Protein AF-A0A150WTY0-F1 (afdb_monomer)

pLDDT: mean 83.08, std 14.2, range [38.72, 96.69]

Foldseek 3Di:
DLVLVLQLCLFAPCWDWDDDQFKIWIAHNVRATAWIWGQDPVRDIDTCCVVVVHPYTDDSAAFAPLSRQWDQDPVPRDIDGDPCNVRSPVVQVVQADPVRGGDHPVVVVVQVWDADPVRHTDDDDDGPPPPDPDDDDDDDDDD

Radius of gyration: 20.85 Å; Cα contacts (8 Å, |Δi|>4): 229; chains: 1; bounding box: 85×34×40 Å

Mean predicted aligned error: 9.66 Å

Sequence (143 aa):
MKSWIVHYKNKFPGCTVNATENSLDVFGADGSHLVSLVKNGAGQWVDRSEEMGCAKKHCTAPIPRDARVHKLCKVTGNIIPDEEAGERVKARRAVMNSAGEVRTIAEMQAQGHEFDAKGGLIKKTQTPQVSAPQTPQTPQVIS

Nearest PDB structures (folds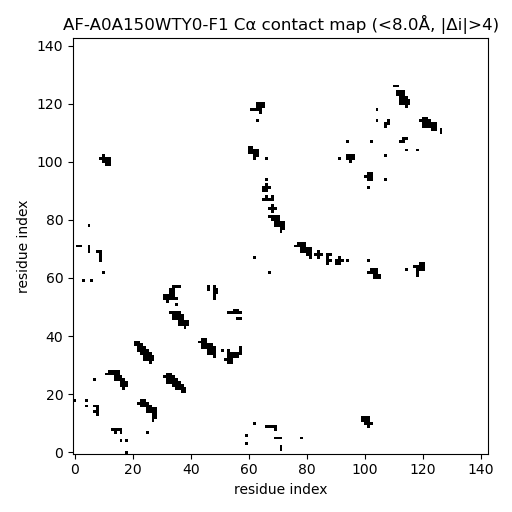eek):
  8owu-assembly1_B  TM=6.904E-01  e=4.319E-01  Bacillus cereus BAG3X2-1
  8owu-assembly1_C  TM=6.561E-01  e=9.071E-01  Bacillus cereus BAG3X2-1
  1ly7-assembly1_A  TM=6.011E-01  e=3.536E+00  Homo sapiens
  7nic-assembly1_A  TM=4.915E-01  e=2.595E+00  Mus musculus
  6gkh-assembly1_A  TM=4.936E-01  e=2.937E+00  Mus musculus

Organism: Bdellovibrio bacteriovorus (NCBI:txid959)

Structure (mmCIF, N/CA/C/O backbone):
data_AF-A0A150WTY0-F1
#
_entry.id   AF-A0A150WTY0-F1
#
loop_
_atom_site.group_PDB
_atom_site.id
_atom_site.type_symbol
_atom_site.label_atom_id
_atom_site.label_alt_id
_atom_site.label_comp_id
_atom_site.label_asym_id
_atom_site.label_entity_id
_atom_site.label_seq_id
_atom_site.pdbx_PDB_ins_code
_atom_site.Cartn_x
_atom_site.Cartn_y
_atom_site.Cartn_z
_atom_site.occupancy
_atom_site.B_iso_or_equiv
_atom_site.auth_seq_id
_atom_site.auth_comp_id
_atom_site.auth_asym_id
_atom_site.auth_atom_id
_atom_site.pdbx_PDB_model_num
ATOM 1 N N . MET A 1 1 ? 9.064 4.567 -5.498 1.00 84.12 1 MET A N 1
ATOM 2 C CA . MET A 1 1 ? 9.014 3.180 -4.979 1.00 84.12 1 MET A CA 1
ATOM 3 C C . MET A 1 1 ? 8.659 3.119 -3.493 1.00 84.12 1 MET A C 1
ATOM 5 O O . MET A 1 1 ? 7.560 2.686 -3.188 1.00 84.12 1 MET A O 1
ATOM 9 N N . LYS A 1 2 ? 9.507 3.590 -2.561 1.00 86.56 2 LYS A N 1
ATOM 10 C CA . LYS A 1 2 ? 9.245 3.475 -1.105 1.00 86.56 2 LYS A CA 1
ATOM 11 C C . LYS A 1 2 ? 7.910 4.084 -0.646 1.00 86.56 2 LYS A C 1
ATOM 13 O O . LYS A 1 2 ? 7.244 3.515 0.209 1.00 86.56 2 LYS A O 1
ATOM 18 N N . SER A 1 3 ? 7.487 5.193 -1.254 1.00 88.25 3 SER A N 1
ATOM 19 C CA . SER A 1 3 ? 6.166 5.796 -1.026 1.00 88.25 3 SER A CA 1
ATOM 20 C C . SER A 1 3 ? 5.005 4.858 -1.378 1.00 88.25 3 SER A C 1
ATOM 22 O O . SER A 1 3 ? 4.039 4.782 -0.624 1.00 88.25 3 SER A O 1
ATOM 24 N N . TRP A 1 4 ? 5.110 4.102 -2.475 1.00 92.06 4 TRP A N 1
ATOM 25 C CA . TRP A 1 4 ? 4.115 3.098 -2.863 1.00 92.06 4 TRP A CA 1
ATOM 26 C C . TRP A 1 4 ? 4.107 1.915 -1.899 1.00 92.06 4 TRP A C 1
ATOM 28 O O . TRP A 1 4 ? 3.040 1.476 -1.492 1.00 92.06 4 TRP A O 1
ATOM 38 N N . ILE A 1 5 ? 5.279 1.460 -1.448 1.00 92.19 5 ILE A N 1
ATOM 39 C CA . ILE A 1 5 ? 5.381 0.392 -0.442 1.00 92.19 5 ILE A CA 1
ATOM 40 C C . ILE A 1 5 ? 4.665 0.803 0.854 1.00 92.19 5 ILE A C 1
ATOM 42 O O . ILE A 1 5 ? 3.861 0.041 1.388 1.00 92.19 5 ILE A O 1
ATOM 46 N N . VAL A 1 6 ? 4.908 2.026 1.342 1.00 92.94 6 VAL A N 1
ATOM 47 C CA . VAL A 1 6 ? 4.209 2.571 2.519 1.00 92.94 6 VAL A CA 1
ATOM 48 C C . VAL A 1 6 ? 2.706 2.666 2.274 1.00 92.94 6 VAL A C 1
ATOM 50 O O . VAL A 1 6 ? 1.920 2.349 3.165 1.00 92.94 6 VAL A O 1
ATOM 53 N N . HIS A 1 7 ? 2.294 3.093 1.080 1.00 93.81 7 HIS A N 1
ATOM 54 C CA . HIS A 1 7 ? 0.884 3.153 0.720 1.00 93.81 7 HIS A CA 1
ATOM 55 C C . HIS A 1 7 ? 0.230 1.769 0.804 1.00 93.81 7 HIS A C 1
ATOM 57 O O . HIS A 1 7 ? -0.757 1.620 1.519 1.00 93.81 7 HIS A O 1
ATOM 63 N N . TYR A 1 8 ? 0.812 0.745 0.176 1.00 94.19 8 TYR A N 1
ATOM 64 C CA . TYR A 1 8 ? 0.271 -0.614 0.209 1.00 94.19 8 TYR A CA 1
ATOM 65 C C . TYR A 1 8 ? 0.254 -1.215 1.609 1.00 94.19 8 TYR A C 1
ATOM 67 O O . TYR A 1 8 ? -0.772 -1.749 2.007 1.00 94.19 8 TYR A O 1
ATOM 75 N N . LYS A 1 9 ? 1.310 -1.024 2.411 1.00 92.50 9 LYS A N 1
ATOM 76 C CA . LYS A 1 9 ? 1.330 -1.471 3.817 1.00 92.50 9 LYS A CA 1
ATOM 77 C C . LYS A 1 9 ? 0.261 -0.815 4.692 1.00 92.50 9 LYS A C 1
ATOM 79 O O . LYS A 1 9 ? -0.086 -1.346 5.746 1.00 92.50 9 LYS A O 1
ATOM 84 N N . ASN A 1 10 ? -0.233 0.356 4.298 1.00 93.06 10 ASN A N 1
ATOM 85 C CA . ASN A 1 10 ? -1.350 1.008 4.971 1.00 93.06 10 ASN A CA 1
ATOM 86 C C . ASN A 1 10 ? -2.703 0.591 4.388 1.00 93.06 10 ASN A C 1
ATOM 88 O O . ASN A 1 10 ? -3.638 0.388 5.156 1.00 93.06 10 ASN A O 1
ATOM 92 N N . LYS A 1 11 ? -2.804 0.449 3.062 1.00 92.75 11 LYS A N 1
ATOM 93 C CA . LYS A 1 11 ? -4.036 0.079 2.358 1.00 92.75 11 LYS A CA 1
ATOM 94 C C . LYS A 1 11 ? -4.431 -1.380 2.580 1.00 92.75 11 LYS A C 1
ATOM 96 O O . LYS A 1 11 ? -5.611 -1.663 2.749 1.00 92.75 11 LYS A O 1
ATOM 101 N N . PHE A 1 12 ? -3.449 -2.275 2.629 1.00 93.38 12 PHE A N 1
ATOM 102 C CA . PHE A 1 12 ? -3.605 -3.716 2.809 1.00 93.38 12 PHE A CA 1
ATOM 103 C C . PHE A 1 12 ? -2.877 -4.150 4.090 1.00 93.38 12 PHE A C 1
ATOM 105 O O . PHE A 1 12 ? -1.682 -4.454 4.078 1.00 93.38 12 PHE A O 1
ATOM 112 N N . PRO A 1 13 ? -3.544 -4.113 5.251 1.00 91.50 13 PRO A N 1
ATOM 113 C CA . PRO A 1 13 ? -2.894 -4.425 6.517 1.00 91.50 13 PRO A CA 1
ATOM 114 C C . PRO A 1 13 ? -2.434 -5.880 6.586 1.00 91.50 13 PRO A C 1
ATOM 116 O O . PRO A 1 13 ? -3.179 -6.796 6.262 1.00 91.50 13 PRO A O 1
ATOM 119 N N . GLY A 1 14 ? -1.186 -6.077 7.014 1.00 89.62 14 GLY A N 1
ATOM 120 C CA . GLY A 1 14 ? -0.548 -7.395 7.023 1.00 89.62 14 GLY A CA 1
ATOM 121 C C . GLY A 1 14 ? 0.026 -7.825 5.671 1.00 89.62 14 GLY A C 1
ATOM 122 O O . GLY A 1 14 ? 0.560 -8.924 5.583 1.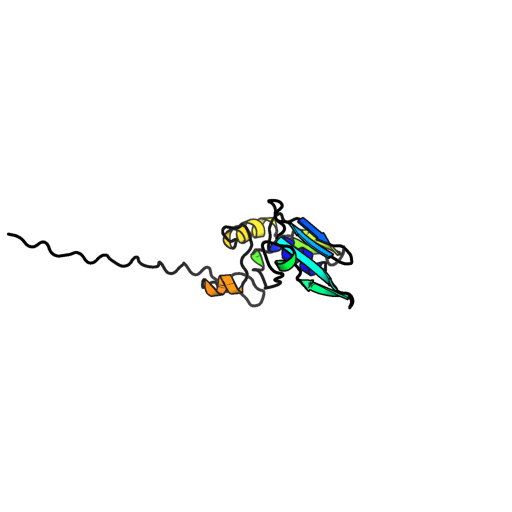00 89.62 14 GLY A O 1
ATOM 123 N N . CYS A 1 15 ? -0.030 -6.976 4.638 1.00 93.69 15 CYS A N 1
ATOM 124 C CA . CYS A 1 15 ? 0.535 -7.321 3.341 1.00 93.69 15 CYS A CA 1
ATOM 125 C C . CYS A 1 15 ? 2.069 -7.409 3.364 1.00 93.69 15 CYS A C 1
ATOM 127 O O . CYS A 1 15 ? 2.782 -6.653 4.053 1.00 93.69 15 CYS A O 1
ATOM 129 N N . THR A 1 16 ? 2.575 -8.272 2.494 1.00 94.75 16 THR A N 1
ATOM 130 C CA . THR A 1 16 ? 3.985 -8.339 2.121 1.00 94.75 16 THR A CA 1
ATOM 131 C C . THR A 1 16 ? 4.168 -7.588 0.812 1.00 94.75 16 THR A C 1
ATOM 133 O O . THR A 1 16 ? 3.361 -7.717 -0.102 1.00 94.75 16 THR A O 1
ATOM 136 N N . VAL A 1 17 ? 5.201 -6.753 0.728 1.00 94.56 17 VAL A N 1
ATOM 137 C CA . VAL A 1 17 ? 5.515 -6.011 -0.497 1.00 94.56 17 VAL A CA 1
ATOM 138 C C . VAL A 1 17 ? 6.927 -6.381 -0.901 1.00 94.56 17 VAL A C 1
ATOM 140 O O . VAL A 1 17 ? 7.872 -6.050 -0.184 1.00 94.56 17 VAL A O 1
ATOM 143 N N . ASN A 1 18 ? 7.050 -7.039 -2.045 1.00 94.50 18 ASN A N 1
ATOM 144 C CA . ASN A 1 18 ? 8.318 -7.413 -2.643 1.00 94.50 18 ASN A CA 1
ATOM 145 C C . ASN A 1 18 ? 8.634 -6.386 -3.722 1.00 94.50 18 ASN A C 1
ATOM 147 O O . ASN A 1 18 ? 7.960 -6.328 -4.742 1.00 94.50 18 ASN A O 1
ATOM 151 N N . ALA A 1 19 ? 9.625 -5.537 -3.475 1.00 93.75 19 ALA A N 1
ATOM 152 C CA . ALA A 1 19 ? 10.046 -4.521 -4.428 1.00 93.75 19 ALA A CA 1
ATOM 153 C C . ALA A 1 19 ? 11.479 -4.805 -4.870 1.00 93.75 19 ALA A C 1
ATOM 155 O O . ALA A 1 19 ? 12.386 -4.877 -4.041 1.00 93.75 19 ALA A O 1
ATOM 156 N N . THR A 1 20 ? 11.668 -4.938 -6.175 1.00 93.56 20 THR A N 1
ATOM 157 C CA . THR A 1 20 ? 12.970 -5.022 -6.832 1.00 93.56 20 THR A CA 1
ATOM 158 C C . THR A 1 20 ? 13.211 -3.747 -7.641 1.00 93.56 20 THR A C 1
ATOM 160 O O . THR A 1 20 ? 12.411 -2.809 -7.622 1.00 93.56 20 THR A O 1
ATOM 163 N N . GLU A 1 21 ? 14.326 -3.680 -8.367 1.00 92.00 21 GLU A N 1
ATOM 164 C CA . GLU A 1 21 ? 14.572 -2.569 -9.288 1.00 92.00 21 GLU A CA 1
ATOM 165 C C . GLU A 1 21 ? 13.538 -2.507 -10.428 1.00 92.00 21 GLU A C 1
ATOM 167 O O . GLU A 1 21 ? 13.225 -1.411 -10.906 1.00 92.00 21 GLU A O 1
ATOM 172 N N . ASN A 1 22 ? 12.998 -3.663 -10.834 1.00 94.44 22 ASN A N 1
ATOM 173 C CA . ASN A 1 22 ? 12.197 -3.825 -12.050 1.00 94.44 22 ASN A CA 1
ATOM 174 C C . ASN A 1 22 ? 10.766 -4.311 -11.798 1.00 94.44 22 ASN A C 1
ATOM 176 O O . ASN A 1 22 ? 9.947 -4.253 -12.711 1.00 94.44 22 ASN A O 1
ATOM 180 N N . SER A 1 23 ? 10.449 -4.751 -10.583 1.00 94.50 23 SER A N 1
ATOM 181 C CA . SER A 1 23 ? 9.117 -5.214 -10.200 1.00 94.50 23 SER A CA 1
ATOM 182 C C . SER A 1 23 ? 8.713 -4.715 -8.815 1.00 94.50 23 SER A C 1
ATOM 184 O O . SER A 1 23 ? 9.553 -4.415 -7.963 1.00 94.50 23 SER A O 1
ATOM 186 N N . LEU A 1 24 ? 7.410 -4.623 -8.584 1.00 96.25 24 LEU A N 1
ATOM 187 C CA . LEU A 1 24 ? 6.822 -4.454 -7.268 1.00 96.25 24 LEU A CA 1
ATOM 188 C C . LEU A 1 24 ? 5.561 -5.302 -7.192 1.00 96.25 24 LEU A C 1
ATOM 190 O O . LEU A 1 24 ? 4.579 -5.016 -7.872 1.00 96.25 24 LEU A O 1
ATOM 194 N N . ASP A 1 25 ? 5.584 -6.276 -6.296 1.00 96.38 25 ASP A N 1
ATOM 195 C CA . ASP A 1 25 ? 4.502 -7.224 -6.075 1.00 96.38 25 ASP A CA 1
ATOM 196 C C . ASP A 1 25 ? 3.980 -7.082 -4.643 1.00 96.38 25 ASP A C 1
ATOM 198 O O . ASP A 1 25 ? 4.745 -6.945 -3.679 1.00 96.38 25 ASP A O 1
ATOM 202 N N . VAL A 1 26 ? 2.660 -7.069 -4.494 1.00 96.69 26 VAL A N 1
ATOM 203 C CA . VAL A 1 26 ? 1.968 -6.917 -3.211 1.00 96.69 26 VAL A CA 1
ATOM 204 C C . VAL A 1 26 ? 1.159 -8.170 -2.947 1.00 96.69 26 VAL A C 1
ATOM 206 O O . VAL A 1 26 ? 0.255 -8.492 -3.710 1.00 96.69 26 VAL A O 1
ATOM 209 N N . PHE A 1 27 ? 1.435 -8.831 -1.831 1.00 95.88 27 PHE A N 1
ATOM 210 C CA . PHE A 1 27 ? 0.733 -10.029 -1.393 1.00 95.88 27 PHE A CA 1
ATOM 211 C C . PHE A 1 27 ? -0.095 -9.724 -0.150 1.00 95.88 27 PHE A C 1
ATOM 213 O O . PHE A 1 27 ? 0.409 -9.105 0.790 1.00 95.88 27 PHE A O 1
ATOM 220 N N . GLY A 1 28 ? -1.357 -10.143 -0.141 1.00 93.38 28 GLY A N 1
ATOM 221 C CA . GLY A 1 28 ? -2.250 -10.034 1.006 1.00 93.38 28 GLY A CA 1
ATOM 222 C C . GLY A 1 28 ? -1.758 -10.853 2.197 1.00 93.38 28 GLY A C 1
ATOM 223 O O . GLY A 1 28 ? -0.854 -11.681 2.082 1.00 93.38 28 GLY A O 1
ATOM 224 N N . ALA A 1 29 ? -2.359 -10.623 3.364 1.00 90.81 29 ALA A N 1
ATOM 225 C CA . ALA A 1 29 ? -2.050 -11.403 4.565 1.00 90.81 29 ALA A CA 1
ATOM 226 C C . ALA A 1 29 ? -2.426 -12.894 4.418 1.00 90.81 29 ALA A C 1
ATOM 228 O O . ALA A 1 29 ? -1.870 -13.743 5.105 1.00 90.81 29 ALA A O 1
ATOM 229 N N . ASP A 1 30 ? -3.350 -13.199 3.508 1.00 90.50 30 ASP A 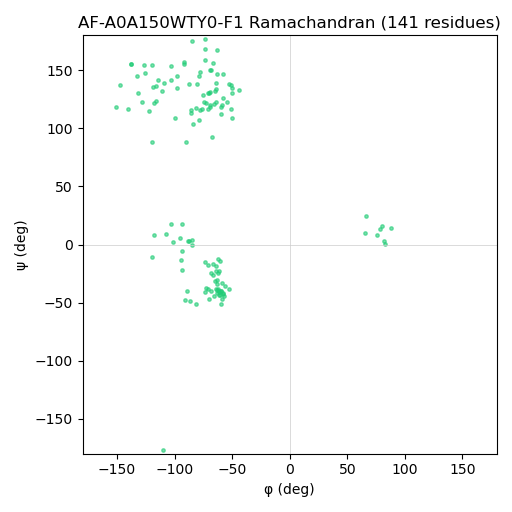N 1
ATOM 230 C CA . ASP A 1 30 ? -3.781 -14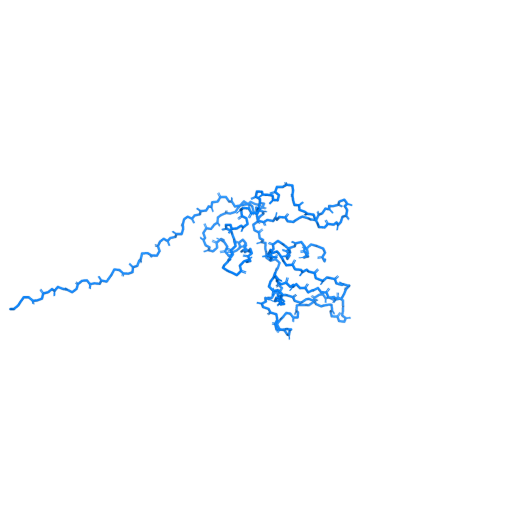.537 3.096 1.00 90.50 30 ASP A CA 1
ATOM 231 C C . ASP A 1 30 ? -2.887 -15.160 2.005 1.00 90.50 30 ASP A C 1
ATOM 233 O O . ASP A 1 30 ? -3.138 -16.278 1.565 1.00 90.50 30 ASP A O 1
ATOM 237 N N . GLY A 1 31 ? -1.852 -14.444 1.553 1.00 90.94 31 GLY A N 1
ATOM 238 C CA . GLY A 1 31 ? -0.970 -14.865 0.465 1.00 90.94 31 GLY A CA 1
ATOM 239 C C . GLY A 1 31 ? -1.505 -14.572 -0.940 1.00 90.94 31 GLY A C 1
ATOM 240 O O . GLY A 1 31 ? -0.816 -14.868 -1.915 1.00 90.94 31 GLY A O 1
ATOM 241 N N . SER A 1 32 ? -2.690 -13.966 -1.075 1.00 93.06 32 SER A N 1
ATOM 242 C CA . SER A 1 32 ? -3.246 -13.598 -2.382 1.00 93.06 32 SER A CA 1
ATOM 243 C C . SER A 1 32 ? -2.377 -12.553 -3.088 1.00 93.06 32 SER A C 1
ATOM 245 O O . SER A 1 32 ? -1.889 -11.608 -2.467 1.00 93.06 32 SER A O 1
ATOM 247 N N . HIS A 1 33 ? -2.172 -12.692 -4.400 1.00 95.12 33 HIS A N 1
ATOM 248 C CA . HIS A 1 33 ? -1.439 -11.690 -5.171 1.00 95.12 33 HIS A CA 1
ATOM 249 C C . HIS A 1 33 ? -2.364 -10.499 -5.463 1.00 95.12 33 HIS A C 1
ATOM 251 O O . HIS A 1 33 ? -3.303 -10.598 -6.254 1.00 95.12 33 HIS A O 1
ATOM 257 N N . LEU A 1 34 ? -2.136 -9.378 -4.780 1.00 94.19 34 LEU A N 1
ATOM 258 C CA . LEU A 1 34 ? -3.020 -8.217 -4.823 1.00 94.19 34 LEU A CA 1
ATOM 259 C C . LEU A 1 34 ? -2.689 -7.277 -5.973 1.00 94.19 34 LEU A C 1
ATOM 261 O O . LEU A 1 34 ? -3.609 -6.861 -6.659 1.00 94.19 34 LEU A O 1
ATOM 265 N N . VAL A 1 35 ? -1.420 -6.911 -6.163 1.00 96.12 35 VAL A N 1
ATOM 266 C CA . VAL A 1 35 ? -1.001 -5.923 -7.173 1.00 96.12 35 VAL A CA 1
ATOM 267 C C . VAL A 1 35 ? 0.379 -6.289 -7.705 1.00 96.12 35 VAL A C 1
ATOM 269 O O . VAL A 1 35 ? 1.264 -6.571 -6.900 1.00 96.12 35 VAL A O 1
ATOM 272 N N . SER A 1 36 ? 0.577 -6.183 -9.019 1.00 96.19 36 SER A N 1
ATOM 273 C CA . SER A 1 36 ? 1.872 -6.360 -9.681 1.00 96.19 36 SER A CA 1
ATOM 274 C C . SER A 1 36 ? 2.189 -5.176 -10.595 1.00 96.19 36 SER A C 1
ATOM 276 O O . SER A 1 36 ? 1.430 -4.834 -11.505 1.00 96.19 36 SER A O 1
ATOM 278 N N . LEU A 1 37 ? 3.324 -4.526 -10.344 1.00 96.00 37 LEU A N 1
ATOM 279 C CA . LEU A 1 37 ? 3.878 -3.450 -11.161 1.00 96.00 37 LEU A CA 1
ATOM 280 C C . LEU A 1 37 ? 5.215 -3.898 -11.743 1.00 96.00 37 LEU A C 1
ATOM 282 O O . LEU A 1 37 ? 6.064 -4.404 -11.015 1.00 96.00 37 LEU A O 1
ATOM 286 N N . VAL A 1 38 ? 5.453 -3.627 -13.023 1.00 95.00 38 VAL A N 1
ATOM 287 C CA . VAL A 1 38 ? 6.708 -3.987 -13.701 1.00 95.00 38 VAL A CA 1
ATOM 288 C C . VAL A 1 38 ? 7.224 -2.790 -14.490 1.00 95.00 38 VAL A C 1
ATOM 290 O O . VAL A 1 38 ? 6.433 -2.012 -15.019 1.00 95.00 38 VAL A O 1
ATOM 293 N N . LYS A 1 39 ? 8.542 -2.600 -14.574 1.00 94.62 39 LYS A N 1
ATOM 294 C CA . LYS A 1 39 ? 9.116 -1.626 -15.508 1.00 94.62 39 LYS A CA 1
ATOM 295 C C . LYS A 1 39 ? 9.068 -2.164 -16.935 1.00 94.62 39 LYS A C 1
ATOM 297 O O . LYS A 1 39 ? 9.542 -3.263 -17.205 1.00 94.62 39 LYS A O 1
ATOM 302 N N . ASN A 1 40 ? 8.531 -1.376 -17.860 1.00 94.31 40 ASN A N 1
ATOM 303 C CA . ASN A 1 40 ? 8.611 -1.678 -19.287 1.00 94.31 40 ASN A CA 1
ATOM 304 C C . ASN A 1 40 ? 10.033 -1.421 -19.838 1.00 94.31 40 ASN A C 1
ATOM 306 O O . ASN A 1 40 ? 10.906 -0.906 -19.137 1.00 94.31 40 ASN A O 1
ATOM 310 N N . GLY A 1 41 ? 10.257 -1.725 -21.122 1.00 91.25 41 GLY A N 1
ATOM 311 C CA . GLY A 1 41 ? 11.542 -1.480 -21.798 1.00 91.25 41 GLY A CA 1
ATOM 312 C C . GLY A 1 41 ? 11.966 -0.003 -21.879 1.00 91.25 41 GLY A C 1
ATOM 313 O O . GLY A 1 41 ? 13.122 0.278 -22.172 1.00 91.25 41 GLY A O 1
ATOM 314 N N . ALA A 1 42 ? 11.062 0.936 -21.579 1.00 93.31 42 ALA A N 1
ATOM 315 C CA . ALA A 1 42 ? 11.344 2.368 -21.460 1.00 93.31 42 ALA A CA 1
ATOM 316 C C . ALA A 1 42 ? 11.610 2.810 -20.002 1.00 93.31 42 ALA A C 1
ATOM 318 O O . ALA A 1 42 ? 11.718 4.003 -19.722 1.00 93.31 42 ALA A O 1
ATOM 319 N N . GLY A 1 43 ? 11.681 1.871 -19.051 1.00 91.94 43 GLY A N 1
ATOM 320 C CA . GLY A 1 43 ? 11.914 2.144 -17.631 1.00 91.94 43 GLY A CA 1
ATOM 321 C C . GLY A 1 43 ? 10.703 2.703 -16.873 1.00 91.94 43 GLY A C 1
ATOM 322 O O . GLY A 1 43 ? 10.840 3.102 -15.713 1.00 91.94 43 GLY A O 1
ATOM 323 N N . GLN A 1 44 ? 9.520 2.734 -17.490 1.00 94.00 44 GLN A N 1
ATOM 324 C CA . GLN A 1 44 ? 8.283 3.225 -16.881 1.00 94.00 44 GLN A CA 1
ATOM 325 C C . GLN A 1 44 ? 7.574 2.102 -16.129 1.00 94.00 44 GLN A C 1
ATOM 327 O O . GLN A 1 44 ? 7.470 0.984 -16.628 1.00 94.00 44 GLN A O 1
ATOM 332 N N . TRP A 1 45 ? 7.040 2.407 -14.947 1.00 93.81 45 TRP A N 1
ATOM 333 C CA . TRP A 1 45 ? 6.224 1.463 -14.185 1.00 93.81 45 TRP A CA 1
ATOM 334 C C . TRP A 1 45 ? 4.853 1.295 -14.836 1.00 93.81 45 TRP A C 1
ATOM 336 O O . TRP A 1 45 ? 4.112 2.267 -14.967 1.00 93.81 45 TRP A O 1
ATOM 346 N N . VAL A 1 46 ? 4.520 0.062 -15.204 1.00 94.94 46 VAL A N 1
ATOM 347 C CA . VAL A 1 46 ? 3.221 -0.325 -15.750 1.00 94.94 46 VAL A CA 1
ATOM 348 C C . VAL A 1 46 ? 2.514 -1.273 -14.793 1.00 94.94 46 VAL A C 1
ATOM 350 O O . VAL A 1 46 ? 3.146 -2.119 -14.157 1.00 94.94 46 VAL A O 1
ATOM 353 N N . ASP A 1 47 ? 1.199 -1.108 -14.678 1.00 95.62 47 ASP A N 1
ATOM 354 C CA . ASP A 1 47 ? 0.356 -2.030 -13.928 1.00 95.62 47 ASP A CA 1
ATOM 355 C C . ASP A 1 47 ? 0.106 -3.287 -14.759 1.00 95.62 47 ASP A C 1
ATOM 357 O O . ASP A 1 47 ? -0.496 -3.217 -15.827 1.00 95.62 47 ASP A O 1
ATOM 361 N N . ARG A 1 48 ? 0.593 -4.427 -14.266 1.00 94.69 48 ARG A N 1
ATOM 362 C CA . ARG A 1 48 ? 0.411 -5.754 -14.866 1.00 94.69 48 ARG A CA 1
ATOM 363 C C . ARG A 1 48 ? -0.566 -6.608 -14.063 1.00 94.69 48 ARG A C 1
ATOM 365 O O . ARG A 1 48 ? -0.705 -7.794 -14.334 1.00 94.69 48 ARG A O 1
ATOM 372 N N . SER A 1 49 ? -1.249 -6.024 -13.080 1.00 94.44 49 SER A N 1
ATOM 373 C CA . SER A 1 49 ? -2.090 -6.765 -12.141 1.00 94.44 49 SER A CA 1
ATOM 374 C C . SER A 1 49 ? -3.187 -7.573 -12.836 1.00 94.44 49 SER A C 1
ATOM 376 O O . SER A 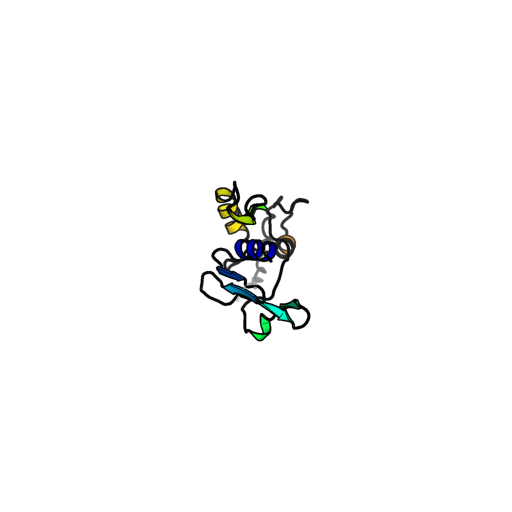1 49 ? -3.395 -8.729 -12.496 1.00 94.44 49 SER A O 1
ATOM 378 N N . GLU A 1 50 ? -3.859 -7.002 -13.840 1.00 92.94 50 GLU A N 1
ATOM 379 C CA . GLU A 1 50 ? -4.910 -7.712 -14.586 1.00 92.94 50 GLU A CA 1
ATOM 380 C C . GLU A 1 50 ? -4.349 -8.896 -15.388 1.00 92.94 50 GLU A C 1
ATOM 382 O O . GLU A 1 50 ? -4.886 -9.998 -15.322 1.00 92.94 50 GLU A O 1
ATOM 387 N N . GLU A 1 51 ? -3.223 -8.696 -16.075 1.00 92.56 51 GLU A N 1
ATOM 388 C CA . GLU A 1 51 ? -2.548 -9.740 -16.859 1.00 92.56 51 GLU A CA 1
ATOM 389 C C . GLU A 1 51 ? -2.013 -10.878 -15.979 1.00 92.56 51 GLU A C 1
ATOM 391 O O . GLU A 1 51 ? -1.987 -12.032 -16.398 1.00 92.56 51 GLU A O 1
ATOM 396 N N . MET A 1 52 ? -1.617 -10.558 -14.747 1.00 89.75 52 MET A N 1
ATOM 397 C CA . MET A 1 52 ? -1.100 -11.509 -13.759 1.00 89.75 52 MET A CA 1
ATOM 398 C C . MET A 1 52 ? -2.204 -12.164 -12.912 1.00 89.75 52 MET A C 1
ATOM 400 O O . MET A 1 52 ? -1.894 -12.921 -11.991 1.00 89.75 52 MET A O 1
ATOM 404 N N . GLY A 1 53 ? -3.482 -11.874 -13.189 1.00 91.06 53 GLY A N 1
ATOM 405 C CA . GLY A 1 53 ? -4.618 -12.416 -12.439 1.00 91.06 53 GLY A CA 1
ATOM 406 C C . GLY A 1 53 ? -4.695 -11.930 -10.987 1.00 91.06 53 GLY A C 1
ATOM 407 O O . GLY A 1 53 ? -5.247 -12.621 -10.131 1.00 91.06 53 GLY A O 1
ATOM 408 N N . CYS A 1 54 ? -4.118 -10.768 -10.682 1.00 93.06 54 CYS A N 1
ATOM 409 C CA . CYS A 1 54 ? -4.132 -10.199 -9.342 1.00 93.06 54 CYS A CA 1
ATOM 410 C C . CYS A 1 54 ? -5.540 -9.744 -8.933 1.00 93.06 54 CYS A C 1
ATOM 412 O O . CYS A 1 54 ? -6.342 -9.281 -9.745 1.00 93.06 54 CYS A O 1
ATOM 414 N N . ALA A 1 55 ? -5.820 -9.795 -7.630 1.00 89.94 55 ALA A N 1
ATOM 415 C CA . ALA A 1 55 ? -7.137 -9.461 -7.088 1.00 89.94 55 ALA A CA 1
ATOM 416 C C . ALA A 1 55 ? -7.481 -7.960 -7.155 1.00 89.94 55 ALA A C 1
ATOM 418 O O . ALA A 1 55 ? -8.644 -7.582 -6.979 1.00 89.94 55 ALA A O 1
ATOM 419 N N . LYS A 1 56 ? -6.484 -7.084 -7.334 1.00 91.25 56 LYS A N 1
ATOM 420 C CA . LYS A 1 56 ? -6.640 -5.625 -7.316 1.00 91.25 56 LYS A CA 1
ATOM 421 C C . LYS A 1 56 ? -5.815 -4.986 -8.428 1.00 91.25 56 LYS A C 1
ATOM 423 O O . LYS A 1 56 ? -4.812 -5.524 -8.869 1.00 91.25 56 LYS A O 1
ATOM 428 N N . LYS A 1 57 ? -6.225 -3.791 -8.852 1.00 91.81 57 LYS A N 1
ATOM 429 C CA . LYS A 1 57 ? -5.425 -2.934 -9.738 1.00 91.81 57 LYS A CA 1
ATOM 430 C C . LYS A 1 57 ? -4.556 -1.985 -8.925 1.00 91.81 57 LYS A C 1
ATOM 432 O O . LYS A 1 57 ? -4.887 -1.645 -7.779 1.00 91.81 57 LYS A O 1
ATOM 437 N N . HIS A 1 58 ? -3.475 -1.508 -9.530 1.00 91.88 58 HIS A N 1
ATOM 438 C CA . HIS A 1 58 ? -2.686 -0.422 -8.976 1.00 91.88 58 HIS A CA 1
ATOM 439 C C . HIS A 1 58 ? -3.578 0.790 -8.699 1.00 91.88 58 HIS A C 1
ATOM 441 O O . HIS A 1 58 ? -4.238 1.330 -9.583 1.00 91.88 58 HIS A O 1
ATOM 447 N N . CYS A 1 59 ? -3.597 1.235 -7.446 1.00 89.12 59 CYS A N 1
ATOM 448 C CA . CYS A 1 59 ? -4.382 2.390 -7.046 1.00 89.12 59 CYS A CA 1
ATOM 449 C C . CYS A 1 59 ? -3.704 3.085 -5.869 1.00 89.12 59 CYS A C 1
ATOM 451 O O . CYS A 1 59 ? -3.580 2.500 -4.793 1.00 89.12 59 CYS A O 1
ATOM 453 N N . THR A 1 60 ? -3.309 4.340 -6.082 1.00 88.69 60 THR A N 1
ATOM 454 C CA . THR A 1 60 ? -2.667 5.230 -5.099 1.00 88.69 60 THR A CA 1
ATOM 455 C C . THR A 1 60 ? -3.632 6.270 -4.534 1.00 88.69 60 THR A C 1
ATOM 457 O O . THR A 1 60 ? -3.202 7.274 -3.961 1.00 88.69 60 THR A O 1
ATOM 460 N N . ALA A 1 61 ? -4.939 6.035 -4.688 1.00 89.69 61 ALA A N 1
ATOM 461 C CA . ALA A 1 61 ? -5.973 6.918 -4.171 1.00 89.69 61 ALA A CA 1
ATOM 462 C C . ALA A 1 61 ? -5.760 7.182 -2.670 1.00 89.69 61 ALA A C 1
ATOM 464 O O . ALA A 1 61 ? -5.409 6.265 -1.918 1.00 89.69 61 ALA A O 1
ATOM 465 N N . PRO A 1 62 ? -5.945 8.429 -2.213 1.00 88.56 62 PRO A N 1
ATOM 466 C CA . PRO A 1 62 ? -5.625 8.799 -0.848 1.00 88.56 62 PRO A CA 1
ATOM 467 C C . PRO A 1 62 ? -6.512 8.033 0.140 1.00 88.56 62 PRO A C 1
ATOM 469 O O . PRO A 1 62 ? -7.726 7.942 -0.027 1.00 88.56 62 PRO A O 1
ATOM 472 N N . ILE A 1 63 ? -5.884 7.491 1.183 1.00 90.44 63 ILE A N 1
ATOM 473 C CA . ILE A 1 63 ? -6.552 6.824 2.311 1.00 90.44 63 ILE A CA 1
ATOM 474 C C . ILE A 1 63 ? -6.576 7.749 3.537 1.00 90.44 63 ILE A C 1
ATOM 476 O O . ILE A 1 63 ? -5.665 8.584 3.658 1.00 90.44 63 ILE A O 1
ATOM 480 N N . PRO A 1 64 ? -7.549 7.602 4.454 1.00 87.44 64 PRO A N 1
ATOM 481 C CA . PRO A 1 64 ? -7.655 8.414 5.665 1.00 87.44 64 PRO A CA 1
ATOM 482 C C . PRO A 1 64 ? -6.342 8.472 6.440 1.00 87.44 64 PRO A C 1
ATOM 484 O O . PRO A 1 64 ? -5.690 7.444 6.640 1.00 87.44 64 PRO A O 1
ATOM 487 N N . ARG A 1 65 ? -5.939 9.665 6.881 1.00 86.69 65 ARG A N 1
ATOM 488 C CA . ARG A 1 65 ? -4.689 9.869 7.626 1.00 86.69 65 ARG A CA 1
ATOM 489 C C . ARG A 1 65 ? -4.675 9.056 8.919 1.00 86.69 65 ARG A C 1
ATOM 491 O O . ARG A 1 65 ? -3.664 8.421 9.211 1.00 86.69 65 ARG A O 1
ATOM 498 N N . ASP A 1 66 ? -5.804 9.000 9.613 1.00 84.00 66 ASP A N 1
ATOM 499 C CA . ASP A 1 66 ? -5.952 8.301 10.896 1.00 84.00 66 ASP A CA 1
ATOM 500 C C . ASP A 1 66 ? -5.813 6.780 10.767 1.00 84.00 66 ASP A C 1
ATOM 502 O O . ASP A 1 66 ? -5.559 6.087 11.745 1.00 84.00 66 ASP A O 1
ATOM 506 N N . ALA A 1 67 ? -5.932 6.242 9.551 1.00 85.06 67 ALA A N 1
ATOM 507 C CA . ALA A 1 67 ? -5.753 4.822 9.270 1.00 85.06 67 ALA A CA 1
ATOM 508 C C . ALA A 1 67 ? -4.322 4.462 8.832 1.00 85.06 67 ALA A C 1
ATOM 510 O O . ALA A 1 67 ? -4.009 3.281 8.651 1.00 85.06 67 ALA A O 1
ATOM 511 N N . ARG A 1 68 ? -3.437 5.455 8.649 1.00 88.25 68 ARG A N 1
ATOM 512 C CA . ARG A 1 68 ? -2.042 5.249 8.228 1.00 88.25 68 ARG A CA 1
ATOM 513 C C . ARG A 1 68 ? -1.180 4.924 9.442 1.00 88.25 68 ARG A C 1
ATOM 515 O O . ARG A 1 68 ? -0.820 5.806 10.218 1.00 88.25 68 ARG A O 1
ATOM 522 N N . VAL A 1 69 ? -0.836 3.649 9.580 1.00 89.00 69 VAL A N 1
ATOM 523 C CA . VAL A 1 69 ? -0.059 3.099 10.703 1.00 89.00 69 VAL A CA 1
ATOM 524 C C . VAL A 1 69 ? 1.438 3.051 10.390 1.00 89.00 69 VAL A C 1
ATOM 526 O O . VAL A 1 69 ? 2.253 3.031 11.301 1.00 89.00 69 VAL A O 1
ATOM 529 N N . HIS A 1 70 ? 1.814 3.060 9.112 1.00 89.31 70 HIS A N 1
ATOM 530 C CA . HIS A 1 70 ? 3.201 3.073 8.658 1.00 89.31 70 HIS A CA 1
ATOM 531 C C . HIS A 1 70 ? 3.559 4.425 8.049 1.00 89.31 70 HIS A C 1
ATOM 533 O O . HIS A 1 70 ? 2.797 4.970 7.241 1.00 89.31 70 HIS A O 1
ATOM 539 N N . LYS A 1 71 ? 4.759 4.916 8.359 1.00 88.56 71 LYS A N 1
ATOM 540 C CA . LYS A 1 71 ? 5.353 6.112 7.757 1.00 88.56 71 LYS A CA 1
ATOM 541 C C . LYS A 1 71 ? 6.739 5.814 7.193 1.00 88.56 71 LYS A C 1
ATOM 543 O O . LYS A 1 71 ? 7.435 4.900 7.634 1.00 88.56 71 LYS A O 1
ATOM 548 N N . LEU A 1 72 ? 7.149 6.606 6.205 1.00 88.50 72 LEU A N 1
ATOM 549 C CA . LEU A 1 72 ? 8.530 6.606 5.736 1.00 88.50 72 LEU A CA 1
ATOM 550 C C . LEU A 1 72 ? 9.362 7.470 6.686 1.00 88.50 72 LEU A C 1
ATOM 552 O O . LEU A 1 72 ? 9.122 8.674 6.792 1.00 88.50 72 LEU A O 1
ATOM 556 N N . CYS A 1 73 ? 10.341 6.878 7.367 1.00 84.69 73 CYS A N 1
ATOM 557 C CA . CYS A 1 73 ? 11.294 7.644 8.155 1.00 84.69 73 CYS A CA 1
ATOM 558 C C . CYS A 1 73 ? 12.193 8.446 7.209 1.00 84.69 73 CYS A C 1
ATOM 560 O O . CYS A 1 73 ? 12.911 7.865 6.398 1.00 84.69 73 CYS A O 1
ATOM 562 N N . LYS A 1 74 ? 12.166 9.781 7.305 1.00 81.75 74 LYS A N 1
ATOM 563 C CA . LYS A 1 74 ? 12.992 10.651 6.449 1.00 81.75 74 LYS A CA 1
ATOM 564 C C . LYS A 1 74 ? 14.489 10.540 6.752 1.00 81.75 74 LYS A C 1
ATOM 566 O O . LYS A 1 74 ? 15.291 10.813 5.873 1.00 81.75 74 LYS A O 1
ATOM 571 N N . VAL A 1 75 ? 14.840 10.129 7.973 1.00 80.88 75 VAL A N 1
ATOM 572 C CA . VAL A 1 75 ? 16.232 10.015 8.432 1.00 80.88 75 VAL A CA 1
ATOM 573 C C . VAL A 1 75 ? 16.859 8.708 7.952 1.00 80.88 75 VAL A C 1
ATOM 575 O O . VAL A 1 75 ? 17.917 8.719 7.339 1.00 80.88 75 VAL A O 1
ATOM 578 N N . THR A 1 76 ? 16.195 7.574 8.191 1.00 80.06 76 THR A N 1
ATOM 579 C CA . THR A 1 76 ? 16.742 6.246 7.858 1.00 80.06 76 THR A CA 1
ATOM 580 C C . THR A 1 76 ? 16.293 5.730 6.493 1.00 80.06 76 THR A C 1
ATOM 582 O O . THR A 1 76 ? 16.818 4.740 5.995 1.00 80.06 76 THR A O 1
ATOM 585 N N . GLY A 1 77 ? 15.277 6.349 5.883 1.00 80.69 77 GLY A N 1
ATOM 586 C CA . GLY A 1 77 ? 14.658 5.858 4.653 1.00 80.69 77 GLY A CA 1
ATOM 587 C C . GLY A 1 77 ? 13.927 4.519 4.816 1.00 80.69 77 GLY A C 1
ATOM 588 O O . GLY A 1 77 ? 13.548 3.926 3.802 1.00 80.69 77 GLY A O 1
ATOM 589 N N . ASN A 1 78 ? 13.744 4.044 6.052 1.00 86.12 78 ASN A N 1
ATOM 590 C CA . ASN A 1 78 ? 13.053 2.801 6.384 1.00 86.12 78 ASN A CA 1
ATOM 591 C C . ASN A 1 78 ? 11.567 3.050 6.649 1.00 86.12 78 ASN A C 1
ATOM 593 O O . ASN A 1 78 ? 11.151 4.152 7.017 1.00 86.12 78 ASN A O 1
ATOM 597 N N . ILE A 1 79 ? 10.761 2.009 6.461 1.00 87.94 79 ILE A N 1
ATOM 598 C CA . ILE A 1 79 ? 9.338 2.038 6.794 1.00 87.94 79 ILE A CA 1
ATOM 599 C C . ILE A 1 79 ? 9.209 1.673 8.264 1.00 87.94 79 ILE A C 1
ATOM 601 O O . ILE A 1 79 ? 9.554 0.561 8.653 1.00 87.94 79 ILE A O 1
ATOM 605 N N . ILE A 1 80 ? 8.728 2.617 9.062 1.00 86.25 80 ILE A N 1
ATOM 606 C CA . ILE A 1 80 ? 8.559 2.454 10.505 1.00 86.25 80 ILE A CA 1
ATOM 607 C C . ILE A 1 80 ? 7.084 2.615 10.875 1.00 86.25 80 ILE A C 1
ATOM 609 O O . ILE A 1 80 ? 6.340 3.283 10.141 1.00 86.25 80 ILE A O 1
ATOM 613 N N . PRO A 1 81 ? 6.634 2.018 11.990 1.00 84.75 81 PRO A N 1
ATOM 614 C CA . PRO A 1 81 ? 5.350 2.383 12.564 1.00 84.75 81 PRO A CA 1
ATOM 615 C C . PRO A 1 81 ? 5.322 3.884 12.890 1.00 84.75 81 PRO A C 1
ATOM 617 O O . PRO A 1 81 ? 6.341 4.504 13.204 1.00 84.75 81 PRO A O 1
ATOM 620 N N . ASP A 1 82 ? 4.146 4.481 12.753 1.00 85.31 82 ASP A N 1
ATOM 621 C CA . ASP A 1 82 ? 3.884 5.842 13.197 1.00 85.31 82 ASP A CA 1
ATOM 622 C C . ASP A 1 82 ? 3.947 5.935 14.731 1.00 85.31 82 ASP A C 1
ATOM 624 O O . ASP A 1 82 ? 3.754 4.939 15.426 1.00 85.31 82 ASP A O 1
ATOM 628 N N . GLU A 1 83 ? 4.209 7.125 15.267 1.00 80.44 83 GLU A N 1
ATOM 629 C CA . GLU A 1 83 ? 4.267 7.337 16.722 1.00 80.44 83 GLU A CA 1
ATOM 630 C C . GLU A 1 83 ? 2.903 7.059 17.365 1.00 80.44 83 GLU A C 1
ATOM 632 O O . GLU A 1 83 ? 2.821 6.469 18.437 1.00 80.44 83 GLU A O 1
ATOM 637 N N . GLU A 1 84 ? 1.825 7.369 16.642 1.00 80.50 84 GLU A N 1
ATOM 638 C CA . GLU A 1 84 ? 0.443 7.127 17.061 1.00 80.50 84 GLU A CA 1
ATOM 639 C C . GLU A 1 84 ? -0.094 5.784 16.531 1.00 80.50 84 GLU A C 1
ATOM 641 O O . GLU A 1 84 ? -1.306 5.562 16.475 1.00 80.50 84 GLU A O 1
ATOM 646 N N . ALA A 1 85 ? 0.781 4.864 16.099 1.00 74.56 85 ALA A N 1
ATOM 647 C CA . ALA A 1 85 ? 0.379 3.610 15.457 1.00 74.56 85 ALA A CA 1
ATOM 648 C C . ALA A 1 85 ? -0.646 2.814 16.282 1.00 74.56 85 ALA A C 1
ATOM 650 O O . ALA A 1 85 ? -1.583 2.260 15.709 1.00 74.56 85 ALA A O 1
ATOM 651 N N . GLY A 1 86 ? -0.515 2.791 17.612 1.00 77.19 86 GLY A N 1
ATOM 652 C CA . GLY A 1 86 ? -1.453 2.096 18.499 1.00 77.19 86 GLY A CA 1
ATOM 653 C C . GLY A 1 86 ? -2.887 2.631 18.412 1.00 77.19 86 GLY A C 1
ATOM 654 O O . GLY A 1 86 ? -3.838 1.852 18.316 1.00 77.19 86 GLY A O 1
ATOM 655 N N . GLU A 1 87 ? -3.056 3.953 18.380 1.00 77.69 87 GLU A N 1
ATOM 656 C CA . GLU A 1 87 ? -4.370 4.595 18.249 1.00 77.69 87 GLU A CA 1
ATOM 657 C C . GLU A 1 87 ? -4.910 4.462 16.823 1.00 77.69 87 GLU A C 1
ATOM 659 O O . GLU A 1 87 ? -6.074 4.103 16.609 1.00 77.69 87 GLU A O 1
ATOM 664 N N . ARG A 1 88 ? -4.030 4.619 15.831 1.00 83.81 88 ARG A N 1
ATOM 665 C CA . ARG A 1 88 ? -4.375 4.490 14.413 1.00 83.81 88 ARG A CA 1
ATOM 666 C C . ARG A 1 88 ? -4.776 3.076 14.013 1.00 83.81 88 ARG A C 1
ATOM 668 O O . ARG A 1 88 ? -5.580 2.915 13.104 1.00 83.81 88 ARG A O 1
ATOM 675 N N . VAL A 1 89 ? -4.316 2.031 14.705 1.00 81.94 89 VAL A N 1
ATOM 676 C CA . VAL A 1 89 ? -4.810 0.656 14.488 1.00 81.94 89 VAL A CA 1
ATOM 677 C C . VAL A 1 89 ? -6.303 0.542 14.812 1.00 81.94 89 VAL A C 1
ATOM 679 O O . VAL A 1 89 ? -7.030 -0.143 14.086 1.00 81.94 89 VAL A O 1
ATOM 682 N N . LYS A 1 90 ? -6.781 1.229 15.858 1.00 81.62 90 LYS A N 1
ATOM 683 C CA . LYS A 1 90 ? -8.208 1.253 16.217 1.00 81.62 90 LYS A CA 1
ATOM 684 C C . LYS A 1 90 ? -9.014 2.039 15.183 1.00 81.62 90 LYS A C 1
ATOM 686 O O . LYS A 1 90 ? -10.021 1.535 14.693 1.00 81.62 90 LYS A O 1
ATOM 691 N N . ALA A 1 91 ? -8.538 3.225 14.798 1.00 80.69 91 ALA A N 1
ATOM 692 C CA . ALA A 1 91 ? -9.171 4.039 13.758 1.00 80.69 91 ALA A CA 1
ATOM 693 C C . ALA A 1 91 ? -9.205 3.318 12.399 1.00 80.69 91 ALA A C 1
ATOM 695 O O . ALA A 1 91 ? -10.233 3.320 11.724 1.00 80.69 91 ALA A O 1
ATOM 696 N N . ARG A 1 92 ? -8.127 2.610 12.041 1.00 86.00 92 ARG A N 1
ATOM 697 C CA . ARG A 1 92 ? -8.030 1.796 10.824 1.00 86.00 92 ARG A CA 1
ATOM 698 C C . ARG A 1 92 ? -9.129 0.744 10.747 1.00 86.00 92 ARG A C 1
ATOM 700 O O . ARG A 1 92 ? -9.746 0.611 9.697 1.00 86.00 92 ARG A O 1
ATOM 707 N N . ARG A 1 93 ? -9.416 0.034 11.846 1.00 83.88 93 ARG A N 1
ATOM 708 C CA . ARG A 1 93 ? -10.506 -0.960 11.879 1.00 83.88 93 ARG A CA 1
ATOM 709 C C . ARG A 1 93 ? -11.869 -0.351 11.545 1.00 83.88 93 ARG A C 1
ATOM 711 O O . ARG A 1 93 ? -12.678 -1.021 10.919 1.00 83.88 93 ARG A O 1
ATOM 718 N N . ALA A 1 94 ? -12.112 0.908 11.912 1.00 83.12 94 ALA A N 1
ATOM 719 C CA . ALA A 1 94 ? -13.379 1.585 11.633 1.00 83.12 94 ALA A CA 1
ATOM 720 C C . ALA A 1 94 ? -13.562 1.983 10.157 1.00 83.12 94 ALA A C 1
ATOM 722 O O . ALA A 1 94 ? -14.675 2.309 9.758 1.00 83.12 94 ALA A O 1
ATOM 723 N N . VAL A 1 95 ? -12.489 1.978 9.362 1.00 85.62 95 VAL A N 1
ATOM 724 C CA . VAL A 1 95 ? -12.502 2.395 7.949 1.00 85.62 95 VAL A CA 1
ATOM 725 C C . VAL A 1 95 ? -12.121 1.264 6.989 1.00 85.62 95 VAL A C 1
ATOM 727 O O . VAL A 1 95 ? -11.911 1.492 5.798 1.00 85.62 95 VAL A O 1
ATOM 730 N N . MET A 1 96 ? -12.004 0.040 7.504 1.00 87.31 96 MET A N 1
ATOM 731 C CA . MET A 1 96 ? -11.756 -1.150 6.699 1.00 87.31 96 MET A CA 1
ATOM 732 C C . MET A 1 96 ? -13.038 -1.631 6.008 1.00 87.31 96 MET A C 1
ATOM 734 O O . MET A 1 96 ? -14.146 -1.476 6.521 1.00 87.31 96 MET A O 1
ATOM 738 N N . ASN A 1 97 ? -12.894 -2.224 4.827 1.00 86.25 97 ASN A N 1
ATOM 739 C CA . ASN A 1 97 ? -13.956 -2.975 4.170 1.00 86.25 97 ASN A CA 1
ATOM 740 C C . ASN A 1 97 ? -14.005 -4.431 4.678 1.00 86.25 97 ASN A C 1
ATOM 742 O O . ASN A 1 97 ? -13.152 -4.869 5.451 1.00 86.25 97 ASN A O 1
ATOM 746 N N . SER A 1 98 ? -15.004 -5.195 4.230 1.00 83.75 98 SER A N 1
ATOM 747 C CA . SER A 1 98 ? -15.174 -6.604 4.616 1.00 83.75 98 SER A CA 1
ATOM 748 C C . SER A 1 98 ? -14.033 -7.513 4.142 1.00 83.75 98 SER A C 1
ATOM 750 O O . SER A 1 98 ? -13.853 -8.591 4.694 1.00 83.75 98 SER A O 1
ATOM 752 N N . ALA A 1 99 ? -13.247 -7.074 3.153 1.00 82.38 99 ALA A N 1
ATOM 753 C CA . ALA A 1 99 ? -12.049 -7.761 2.674 1.00 82.38 99 ALA A CA 1
ATOM 754 C C . ALA A 1 99 ? -10.789 -7.418 3.500 1.00 82.38 99 ALA A C 1
ATOM 756 O O . ALA A 1 99 ? -9.693 -7.857 3.167 1.00 82.38 99 ALA A O 1
ATOM 757 N N . GLY A 1 100 ? -10.921 -6.627 4.573 1.00 84.62 100 GLY A N 1
ATOM 758 C CA . GLY A 1 100 ? -9.804 -6.233 5.432 1.00 84.62 100 GLY A CA 1
ATOM 759 C C . GLY A 1 100 ? -8.930 -5.114 4.858 1.00 84.62 100 GLY A C 1
ATOM 760 O O . GLY A 1 100 ? -7.851 -4.858 5.383 1.00 84.62 100 GLY A O 1
ATOM 761 N N . GLU A 1 101 ? -9.376 -4.420 3.814 1.00 89.50 101 GLU A N 1
ATOM 762 C CA . GLU A 1 101 ? -8.638 -3.348 3.141 1.00 89.50 101 GLU A CA 1
ATOM 763 C C . GLU A 1 101 ? -9.103 -1.979 3.647 1.00 89.50 101 GLU A C 1
ATOM 765 O O . GLU A 1 101 ? -10.286 -1.773 3.919 1.00 89.50 101 GLU A O 1
ATOM 770 N N . VAL A 1 102 ? -8.195 -1.011 3.752 1.00 89.31 102 VAL A N 1
ATOM 771 C CA . VAL A 1 102 ? -8.541 0.364 4.139 1.00 89.31 102 VAL A CA 1
ATOM 772 C C . VAL A 1 102 ? -9.219 1.071 2.969 1.00 89.31 102 VAL A C 1
ATOM 774 O O . VAL A 1 102 ? -8.630 1.195 1.891 1.00 89.31 102 VAL A O 1
ATOM 777 N N . ARG A 1 103 ? -10.440 1.566 3.199 1.00 88.44 103 ARG A N 1
ATOM 778 C CA . ARG A 1 103 ? -11.209 2.327 2.207 1.00 88.44 103 ARG A CA 1
ATOM 779 C C . ARG A 1 103 ? -10.498 3.627 1.849 1.00 88.44 103 ARG A C 1
ATOM 781 O O . ARG A 1 103 ? -9.835 4.257 2.678 1.00 88.44 103 ARG A O 1
ATOM 788 N N . THR A 1 104 ? -10.643 4.040 0.599 1.00 89.19 104 THR A N 1
ATOM 789 C CA . THR A 1 104 ? -10.148 5.336 0.135 1.00 89.19 104 THR A CA 1
ATOM 790 C C . THR A 1 104 ? -11.025 6.472 0.659 1.00 89.19 104 THR A C 1
ATOM 792 O O . THR A 1 104 ? -12.188 6.275 1.015 1.00 89.19 104 THR A O 1
ATOM 795 N N . ILE A 1 105 ? -10.476 7.688 0.687 1.00 88.50 105 ILE A N 1
ATOM 796 C CA . ILE A 1 105 ? -11.228 8.891 1.069 1.00 88.50 105 ILE A CA 1
ATOM 797 C C . ILE A 1 105 ? -12.447 9.067 0.159 1.00 88.50 105 ILE A C 1
ATOM 799 O O . ILE A 1 105 ? -13.528 9.331 0.665 1.00 88.50 105 ILE A O 1
ATOM 803 N N . ALA A 1 106 ? -12.302 8.842 -1.151 1.00 86.81 106 ALA A N 1
ATOM 804 C CA . ALA A 1 106 ? -13.403 8.959 -2.106 1.00 86.81 106 ALA A CA 1
ATOM 805 C C . ALA A 1 106 ? -14.550 7.973 -1.811 1.00 86.81 106 ALA A C 1
ATOM 807 O O . ALA A 1 106 ? -15.714 8.366 -1.801 1.00 86.81 106 ALA A O 1
ATOM 808 N N . GLU A 1 107 ? -14.235 6.709 -1.499 1.00 86.50 107 GLU A N 1
ATOM 809 C CA . GLU A 1 107 ? -15.246 5.713 -1.108 1.00 86.50 107 GLU A CA 1
ATOM 810 C C . GLU A 1 107 ? -15.950 6.089 0.198 1.00 86.50 107 GLU A C 1
ATOM 812 O O . GLU A 1 107 ? -17.154 5.889 0.345 1.00 86.50 107 GLU A O 1
ATOM 817 N N . MET A 1 108 ? -15.210 6.651 1.153 1.00 84.88 108 MET A N 1
ATOM 818 C CA . MET A 1 108 ? -15.780 7.098 2.419 1.00 84.88 108 MET A CA 1
ATOM 819 C C . MET A 1 108 ? -16.616 8.374 2.263 1.00 84.88 108 MET A C 1
ATOM 821 O O . MET A 1 108 ? -17.668 8.487 2.884 1.00 84.88 108 MET A O 1
ATOM 825 N N . GLN A 1 109 ? -16.208 9.309 1.407 1.00 85.75 109 GLN A N 1
ATOM 826 C CA . GLN A 1 109 ? -17.004 10.489 1.063 1.00 85.75 109 GLN A CA 1
ATOM 827 C C . GLN A 1 109 ? -18.314 10.097 0.376 1.00 85.75 109 GLN A C 1
ATOM 829 O O . GLN A 1 109 ? -19.360 10.640 0.718 1.00 85.75 109 GLN A O 1
ATOM 834 N N . ALA A 1 110 ? -18.292 9.092 -0.505 1.00 84.94 110 ALA A N 1
ATOM 835 C CA . ALA A 1 110 ? -19.508 8.527 -1.095 1.00 84.94 110 ALA A CA 1
ATOM 836 C C . ALA A 1 110 ? -20.447 7.892 -0.047 1.00 84.94 110 ALA A C 1
ATOM 838 O O . ALA A 1 110 ? -21.653 7.818 -0.262 1.00 84.94 110 ALA A O 1
ATOM 839 N N . GLN A 1 111 ? -19.913 7.474 1.105 1.00 80.88 111 GLN A N 1
ATOM 840 C CA . GLN A 1 111 ? -20.678 6.982 2.261 1.00 80.88 111 GLN A CA 1
ATOM 841 C C . GLN A 1 111 ? -21.107 8.102 3.224 1.00 80.88 111 GLN A C 1
ATOM 843 O O . GLN A 1 111 ? -21.697 7.822 4.265 1.00 80.88 111 GLN A O 1
ATOM 848 N N . GLY A 1 112 ? -20.815 9.362 2.893 1.00 80.62 112 GLY A N 1
ATOM 849 C CA . GLY A 1 112 ? -21.179 10.529 3.691 1.00 80.62 112 GLY A CA 1
ATOM 850 C C . GLY A 1 112 ? -20.163 10.912 4.767 1.00 80.62 112 GLY A C 1
ATOM 851 O O . GLY A 1 112 ? -20.502 11.691 5.652 1.00 80.62 112 GLY A O 1
ATOM 852 N N . HIS A 1 113 ? -18.934 10.388 4.736 1.00 82.81 113 HIS A N 1
ATOM 853 C CA . HIS A 1 113 ? -17.874 10.814 5.654 1.00 82.81 113 HIS A CA 1
ATOM 854 C C . HIS A 1 113 ? -17.211 12.118 5.206 1.00 82.81 113 HIS A C 1
ATOM 856 O O . HIS A 1 113 ? -16.864 12.285 4.037 1.00 82.81 113 HIS A O 1
ATOM 862 N N . GLU A 1 114 ? -16.946 13.007 6.162 1.00 83.12 114 GLU A N 1
ATOM 863 C CA . GLU A 1 114 ? -16.227 14.260 5.915 1.00 83.12 114 GLU A CA 1
ATOM 864 C C . GLU A 1 114 ? -14.780 14.172 6.407 1.00 83.12 114 GLU A C 1
ATOM 866 O O . GLU A 1 114 ? -14.506 13.602 7.468 1.00 83.12 114 GLU A O 1
ATOM 871 N N . PHE A 1 115 ? -13.862 14.773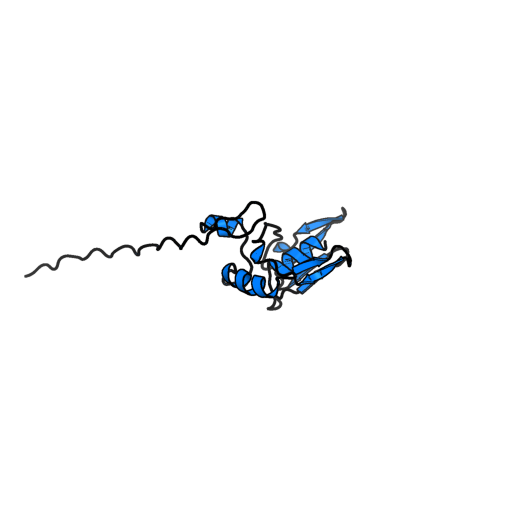 5.648 1.00 84.94 115 PHE A N 1
ATOM 872 C CA . PHE A 1 115 ? -12.427 14.778 5.931 1.00 84.94 115 PHE A CA 1
ATOM 873 C C . PHE A 1 115 ? -11.870 16.200 5.964 1.00 84.94 115 PHE A C 1
ATOM 875 O O . PHE A 1 115 ? -12.328 17.069 5.224 1.00 84.94 115 PHE A O 1
ATOM 882 N N . ASP A 1 116 ? -10.857 16.425 6.799 1.00 84.12 116 ASP A N 1
ATOM 883 C CA . ASP A 1 116 ? -10.118 17.682 6.852 1.00 84.12 116 ASP A CA 1
ATOM 884 C C . ASP A 1 116 ? -9.179 17.843 5.646 1.00 84.12 116 ASP A C 1
ATOM 886 O O . ASP A 1 116 ? -8.902 16.901 4.899 1.00 84.12 116 ASP A O 1
ATOM 890 N N . ALA A 1 117 ? -8.634 19.051 5.472 1.00 76.56 117 ALA A N 1
ATOM 891 C CA . ALA A 1 117 ? -7.686 19.362 4.398 1.00 76.56 117 ALA A CA 1
ATOM 892 C C . ALA A 1 117 ? -6.383 18.528 4.447 1.00 76.56 117 ALA A C 1
ATOM 894 O O . ALA A 1 117 ? -5.619 18.504 3.483 1.00 76.56 117 ALA A O 1
ATOM 895 N N . LYS A 1 118 ? -6.107 17.845 5.564 1.00 76.12 118 LYS A N 1
ATOM 896 C CA . LYS A 1 118 ? -4.968 16.942 5.784 1.00 76.12 118 LYS A CA 1
ATOM 897 C C . LYS A 1 118 ? -5.363 15.456 5.658 1.00 76.12 118 LYS A C 1
ATOM 899 O O . LYS A 1 118 ? -4.498 14.590 5.826 1.00 76.12 118 LYS A O 1
ATOM 904 N N . GLY A 1 119 ? -6.623 15.150 5.335 1.00 76.25 119 GLY A N 1
ATOM 905 C CA . GLY A 1 119 ? -7.174 13.805 5.175 1.00 76.25 119 GLY A CA 1
ATOM 906 C C . GLY A 1 119 ? -7.546 13.085 6.477 1.00 76.25 119 GLY A C 1
ATOM 907 O O . GLY A 1 119 ? -7.673 11.859 6.449 1.00 76.25 119 GLY A O 1
ATOM 908 N N . GLY A 1 120 ? -7.662 13.792 7.604 1.00 79.06 120 GLY A N 1
ATOM 909 C CA . GLY A 1 120 ? -8.201 13.270 8.868 1.00 79.06 120 GLY A CA 1
ATOM 910 C C . GLY A 1 120 ? -9.732 13.226 8.859 1.00 79.06 120 GLY A C 1
ATOM 911 O O . GLY A 1 120 ? -10.369 14.069 8.234 1.00 79.06 120 GLY A O 1
ATOM 912 N N . LEU A 1 121 ? -10.340 12.227 9.495 1.00 77.31 121 LEU A N 1
ATOM 913 C CA . LEU A 1 121 ? -11.793 12.035 9.529 1.00 77.31 121 LEU A CA 1
ATOM 914 C C . LEU A 1 121 ? -12.451 13.026 10.512 1.00 77.31 121 LEU A C 1
ATOM 916 O O . LEU A 1 121 ? -12.217 12.938 11.714 1.00 77.31 121 LEU A O 1
ATOM 920 N N . ILE A 1 122 ? -13.309 13.931 10.020 1.00 76.69 122 ILE A N 1
ATOM 921 C CA . ILE A 1 122 ? -13.991 14.958 10.838 1.00 76.69 122 ILE A CA 1
ATOM 922 C C . ILE A 1 122 ? -15.341 14.458 11.367 1.00 76.69 122 ILE A C 1
ATOM 924 O O . ILE A 1 122 ? -15.647 14.622 12.547 1.00 76.69 122 ILE A O 1
ATOM 928 N N . LYS A 1 123 ? -16.174 13.856 10.508 1.00 67.19 123 LYS A N 1
ATOM 929 C CA . LYS A 1 123 ? -17.522 13.388 10.871 1.00 67.19 123 LYS A CA 1
ATOM 930 C C . LYS A 1 123 ? -17.768 11.963 10.390 1.00 67.19 123 LYS A C 1
ATOM 932 O O . LYS A 1 123 ? -17.572 11.619 9.224 1.00 67.19 123 LYS A O 1
ATOM 937 N N . LYS A 1 124 ? -18.252 11.129 11.313 1.00 58.81 124 LYS A N 1
ATOM 938 C CA . LYS A 1 124 ? -18.913 9.858 11.004 1.00 58.81 124 LYS A CA 1
ATOM 939 C C . LYS A 1 124 ? -20.395 10.147 10.862 1.00 58.81 124 LYS A C 1
ATOM 941 O O . LYS A 1 124 ? -21.119 10.110 11.852 1.00 58.81 124 LYS A O 1
ATOM 946 N N . THR A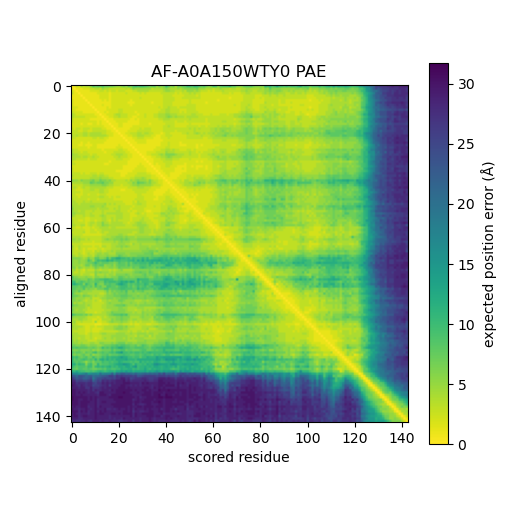 1 125 ? -20.841 10.495 9.666 1.00 45.25 125 THR A N 1
ATOM 947 C CA . THR A 1 125 ? -22.277 10.631 9.446 1.00 45.25 125 THR A CA 1
ATOM 948 C C . THR A 1 125 ? -22.876 9.232 9.508 1.00 45.25 125 THR A C 1
ATOM 950 O O . THR A 1 125 ? -22.442 8.314 8.814 1.00 45.25 125 THR A O 1
ATOM 953 N N . GLN A 1 126 ? -23.790 9.063 10.457 1.00 44.34 126 GLN A N 1
ATOM 954 C CA . GLN A 1 126 ? -24.605 7.876 10.661 1.00 44.34 126 GLN A CA 1
ATOM 955 C C . GLN A 1 126 ? -25.237 7.491 9.319 1.00 44.34 126 GLN A C 1
ATOM 957 O O . GLN A 1 126 ? -25.777 8.349 8.623 1.00 44.34 126 GLN A O 1
ATOM 962 N N . THR A 1 127 ? -25.119 6.220 8.942 1.00 38.72 127 THR A N 1
ATOM 963 C CA . THR A 1 127 ? -25.733 5.646 7.741 1.00 38.72 127 THR A CA 1
ATOM 964 C C . THR A 1 127 ? -27.182 6.134 7.617 1.00 38.72 127 THR A C 1
ATOM 966 O O . THR A 1 127 ? -27.901 6.048 8.617 1.00 38.72 127 THR A O 1
ATOM 969 N N . PRO A 1 128 ? -27.663 6.610 6.452 1.00 41.03 128 PRO A N 1
ATOM 970 C CA . PRO A 1 128 ? -29.100 6.699 6.256 1.00 41.03 128 PRO A CA 1
ATOM 971 C C . PRO A 1 128 ? -29.649 5.278 6.409 1.00 41.03 128 PRO A C 1
ATOM 973 O O . PRO A 1 128 ? -29.317 4.387 5.626 1.00 41.03 128 PRO A O 1
ATOM 976 N N . GLN A 1 129 ? -30.425 5.046 7.471 1.00 39.28 129 GLN A N 1
ATOM 977 C CA . GLN A 1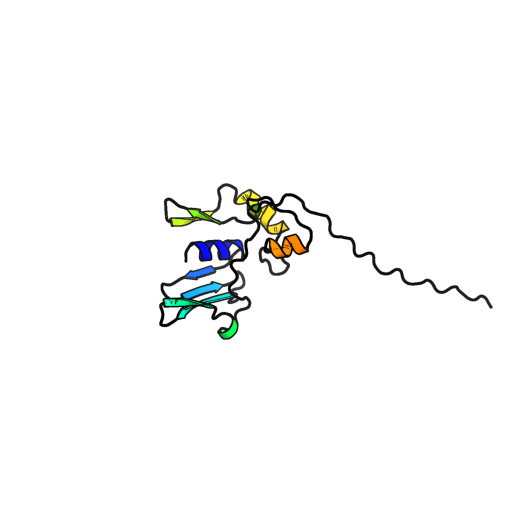 129 ? -31.297 3.884 7.568 1.00 39.28 129 GLN A CA 1
ATOM 978 C C . GLN A 1 129 ? -32.101 3.849 6.270 1.00 39.28 129 GLN A C 1
ATOM 980 O O . GLN A 1 129 ? -32.952 4.704 6.036 1.00 39.28 129 GLN A O 1
ATOM 985 N N . VAL A 1 130 ? -31.804 2.882 5.407 1.00 43.66 130 VAL A N 1
ATOM 986 C CA . VAL A 1 130 ? -32.723 2.506 4.342 1.00 43.66 130 VAL A CA 1
ATOM 987 C C . VAL A 1 130 ? -33.904 1.879 5.067 1.00 43.66 130 VAL A C 1
ATOM 989 O O . VAL A 1 130 ? -33.868 0.711 5.452 1.00 43.66 130 VAL A O 1
ATOM 992 N N . SER A 1 131 ? -34.904 2.705 5.363 1.00 42.09 131 SER A N 1
ATOM 993 C CA . SER A 1 131 ? -36.209 2.277 5.837 1.00 42.09 131 SER A CA 1
ATOM 994 C C . SER A 1 131 ? -36.707 1.208 4.872 1.00 42.09 131 SER A C 1
ATOM 996 O O . SER A 1 131 ? -36.869 1.473 3.680 1.00 42.09 131 SER A O 1
ATOM 998 N N . ALA A 1 132 ? -36.883 -0.013 5.375 1.00 47.72 132 ALA A N 1
ATOM 999 C CA . ALA A 1 132 ? -37.487 -1.094 4.615 1.00 47.72 132 ALA A CA 1
ATOM 1000 C C . ALA A 1 132 ? -38.816 -0.605 4.004 1.00 47.72 132 ALA A C 1
ATOM 1002 O O . ALA A 1 132 ? -39.571 0.085 4.700 1.00 47.72 132 ALA A O 1
ATOM 1003 N N . PRO A 1 133 ? -39.127 -0.923 2.734 1.00 47.78 133 PRO A N 1
ATOM 1004 C CA . PRO A 1 133 ? -40.432 -0.605 2.178 1.00 47.78 133 PRO A CA 1
ATOM 1005 C C . PRO A 1 133 ? -41.498 -1.310 3.022 1.00 47.78 133 PRO A C 1
ATOM 1007 O O . PRO A 1 133 ? -41.489 -2.533 3.161 1.00 47.78 133 PRO A O 1
ATOM 1010 N N . GLN A 1 134 ? -42.377 -0.517 3.635 1.00 51.81 134 GLN A N 1
ATOM 1011 C CA . GLN A 1 134 ? -43.518 -1.012 4.391 1.00 51.81 134 GLN A CA 1
ATOM 1012 C C . GLN A 1 134 ? -44.389 -1.860 3.462 1.00 51.81 134 GLN A C 1
ATOM 1014 O O . GLN A 1 134 ? -44.873 -1.382 2.436 1.00 51.81 134 GLN A O 1
ATOM 1019 N N . THR A 1 135 ? -44.572 -3.127 3.819 1.00 55.09 135 THR A N 1
ATOM 1020 C CA . THR A 1 135 ? -45.516 -4.029 3.166 1.00 55.09 135 THR A CA 1
ATOM 1021 C C . THR A 1 135 ? -46.920 -3.416 3.252 1.00 55.09 135 THR A C 1
ATOM 1023 O O . THR A 1 135 ? -47.355 -3.098 4.363 1.00 55.09 135 THR A O 1
ATOM 1026 N N . PRO A 1 136 ? -47.657 -3.235 2.142 1.00 53.75 136 PRO A N 1
ATOM 1027 C CA . PRO A 1 136 ? -49.041 -2.789 2.223 1.00 53.75 136 PRO A CA 1
ATOM 1028 C C . PRO A 1 136 ? -49.881 -3.877 2.905 1.00 53.75 136 PRO A C 1
ATOM 1030 O O . PRO A 1 136 ? -49.931 -5.018 2.447 1.00 53.75 136 PRO A O 1
ATOM 1033 N N . GLN A 1 137 ? -50.514 -3.531 4.028 1.00 53.41 137 GLN A N 1
ATOM 1034 C CA . GLN A 1 137 ? -51.502 -4.384 4.682 1.00 53.41 137 GLN A CA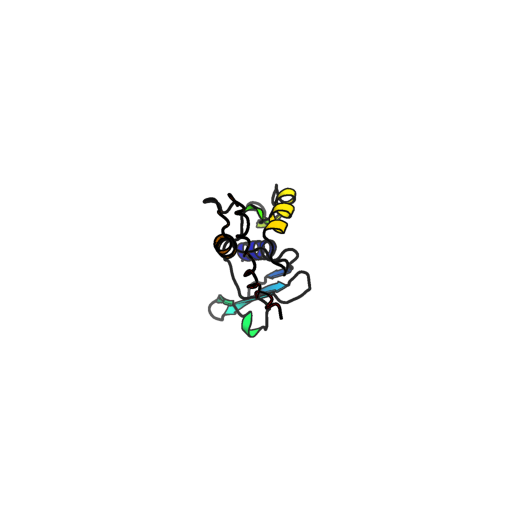 1
ATOM 1035 C C . GLN A 1 137 ? -52.772 -4.416 3.827 1.00 53.41 137 GLN A C 1
ATOM 1037 O O . GLN A 1 137 ? -53.430 -3.394 3.632 1.00 53.41 137 GLN A O 1
ATOM 1042 N N . THR A 1 138 ? -53.113 -5.593 3.315 1.00 68.44 138 THR A N 1
ATOM 1043 C CA . THR A 1 138 ? -54.389 -5.849 2.643 1.00 68.44 138 THR A CA 1
ATOM 1044 C C . THR A 1 138 ? -55.521 -5.845 3.681 1.00 68.44 138 THR A C 1
ATOM 1046 O O . THR A 1 138 ? -55.392 -6.533 4.697 1.00 68.44 138 THR A O 1
ATOM 1049 N N . PRO A 1 139 ? -56.634 -5.118 3.474 1.00 61.12 139 PRO A N 1
ATOM 1050 C CA . PRO A 1 139 ? -57.771 -5.177 4.386 1.00 61.12 139 PRO A CA 1
ATOM 1051 C C . PRO A 1 139 ? -58.468 -6.541 4.288 1.00 61.12 139 PRO A C 1
ATOM 1053 O O . PRO A 1 139 ? -58.763 -7.025 3.194 1.00 61.12 139 PRO A O 1
ATOM 1056 N N . GLN A 1 140 ? -58.726 -7.159 5.444 1.00 54.38 140 GLN A N 1
ATOM 1057 C CA . GLN A 1 140 ? -59.546 -8.364 5.539 1.00 54.38 140 GLN A CA 1
ATOM 1058 C C . GLN A 1 140 ? -60.981 -8.049 5.108 1.00 54.38 140 GLN A C 1
ATOM 1060 O O . GLN A 1 140 ? -61.632 -7.176 5.683 1.00 54.38 140 GLN A O 1
ATOM 1065 N N . VAL A 1 141 ? -61.471 -8.780 4.107 1.00 62.59 141 VAL A N 1
ATOM 1066 C CA . VAL A 1 141 ? -62.887 -8.802 3.741 1.00 62.59 141 VAL A CA 1
ATOM 1067 C C . VAL A 1 141 ? -63.569 -9.838 4.627 1.00 62.59 141 VAL A C 1
ATOM 1069 O O . VAL A 1 141 ? -63.278 -11.028 4.555 1.00 62.59 141 VAL A O 1
ATOM 1072 N N . ILE A 1 142 ? -64.443 -9.341 5.492 1.00 57.66 142 ILE A N 1
ATOM 1073 C CA . ILE A 1 142 ? -65.397 -10.109 6.292 1.00 57.66 142 ILE A CA 1
ATOM 1074 C C . ILE A 1 142 ? -66.475 -10.661 5.352 1.00 57.66 142 ILE A C 1
ATOM 1076 O O . ILE A 1 142 ? -67.043 -9.915 4.550 1.00 57.66 142 ILE A O 1
ATOM 1080 N N . SER A 1 143 ? -66.763 -11.955 5.445 1.00 64.31 143 SER A N 1
ATOM 1081 C CA . SER A 1 143 ? -67.969 -12.600 4.911 1.00 64.31 143 SER A CA 1
ATOM 1082 C C . SER A 1 143 ? -68.414 -13.683 5.877 1.00 64.31 143 SER A C 1
ATOM 1084 O O . SER A 1 143 ? -67.516 -14.360 6.428 1.00 64.31 143 SER A O 1
#

Secondary structure (DSSP, 8-state):
-HHHHHHHHHHSTT-EEEE-SSEEEEE-TTS-EEEEEEE-TTS-EEE-TTTTT-SS----PPPPGGG--EEE-TTT--EEE-TTHHHHHHHHHHTB-TTSPBPPHHHHHHTT-EE-TTS-EEE-------PPPPPPPPPP---

Solvent-accessible surface area (backbone atoms only — not comparable to full-atom values): 8448 Å² total; per-residue (Å²): 110,72,70,55,52,39,47,46,50,32,35,34,58,72,36,47,72,53,71,60,100,54,39,37,39,32,26,40,68,86,65,47,53,31,29,35,35,34,47,47,101,85,69,45,80,40,74,42,9,72,86,70,69,26,81,34,69,82,75,85,70,61,53,39,45,50,34,48,30,48,37,74,37,86,86,78,72,44,82,38,72,36,94,59,25,76,62,16,52,59,50,25,64,77,44,38,48,98,87,58,31,46,45,36,43,68,62,38,40,75,61,53,37,42,62,47,101,80,36,36,79,73,43,86,50,76,73,80,78,78,72,72,81,78,76,84,81,77,82,85,80,87,130